Protein AF-A0A1J5J204-F1 (afdb_monomer)

Nearest PDB structures (foldseek):
  8fbn-assembly1_E  TM=6.812E-01  e=7.283E+00  synthetic construct

Sequence (124 aa):
MSAIAWKDEYNTGIKVIDEQHLRIVDYINELYNVRENGGNAKSVLKALIDYTLTHFTFEESLHERANYRDIEEHKRHHVVFINKIARFKDRFDQVEDVLLALLSCSNSGWLPTFNQNTWAMSAS

Solvent-accessible surface area (backbone atoms only — not comparable to full-atom values): 7175 Å² total; per-residue (Å²): 115,69,86,66,81,90,55,79,86,49,56,67,83,44,69,74,58,39,55,53,52,51,52,53,50,50,36,53,24,47,32,52,40,25,58,77,72,74,52,73,37,65,64,39,48,51,51,42,52,55,50,52,54,53,48,52,56,52,50,51,54,50,37,60,76,65,65,48,88,58,48,74,60,49,51,50,54,51,52,52,51,50,55,57,54,52,64,42,69,81,42,67,93,40,56,65,60,49,52,48,52,54,48,52,38,47,74,71,50,35,52,49,50,70,36,48,72,75,66,76,69,71,89,120

Radius of gyration: 14.87 Å; Cα contacts (8 Å, |Δi|>4): 74; chains: 1; bounding box: 37×23×46 Å

pLDDT: mean 75.61, std 15.44, range [31.2, 92.19]

Secondary structure (DSSP, 8-state):
--SS---GGG-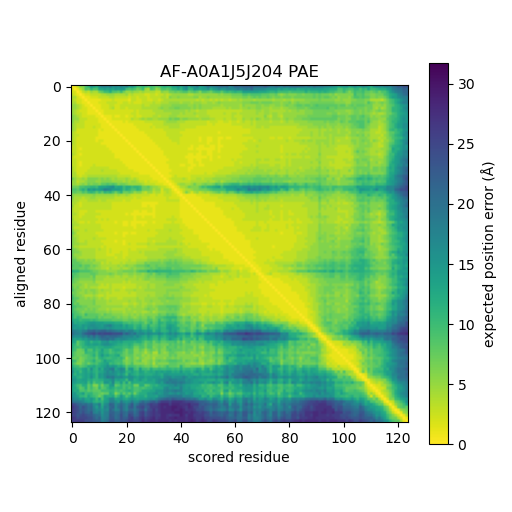-S-HHHHHHHHHHHHHHHHHHHHHHTT--HHHHHHHHHHHHHHHHHHHHHHHHHTT-TTHHHHHHHHHHHHHHHHHHHT-GGGHHHHHHHHHHHIIIIIHHHHHHTT------

Organism: NCBI:txid1817892

Structure (mmCIF, N/CA/C/O backbone):
data_AF-A0A1J5J204-F1
#
_entry.id   AF-A0A1J5J204-F1
#
loop_
_atom_site.group_PDB
_atom_site.id
_atom_site.type_symbol
_atom_site.label_atom_id
_atom_site.label_alt_id
_atom_site.label_comp_id
_atom_site.label_asym_id
_atom_site.label_entity_id
_atom_site.label_seq_id
_atom_site.pdbx_PDB_ins_code
_atom_site.Cartn_x
_atom_site.Cartn_y
_atom_site.Cartn_z
_atom_site.occupancy
_atom_site.B_iso_or_equiv
_atom_site.auth_seq_id
_atom_site.auth_comp_id
_atom_site.auth_asym_id
_atom_site.auth_atom_id
_atom_site.pdbx_PDB_model_num
ATOM 1 N N . MET A 1 1 ? -18.031 -2.888 4.300 1.00 55.69 1 MET A N 1
ATOM 2 C CA . MET A 1 1 ? -17.975 -2.080 3.058 1.00 55.69 1 MET A CA 1
ATOM 3 C C . MET A 1 1 ? -16.524 -2.009 2.595 1.00 55.69 1 MET A C 1
ATOM 5 O O . MET A 1 1 ? -15.637 -2.125 3.429 1.00 55.69 1 MET A O 1
ATOM 9 N N . SER A 1 2 ? -16.249 -1.862 1.300 1.00 69.19 2 SER A N 1
ATOM 10 C CA . SER A 1 2 ? -14.886 -1.602 0.812 1.00 69.19 2 SER A CA 1
ATOM 11 C C . SER A 1 2 ? -14.677 -0.097 0.681 1.00 69.19 2 SER A C 1
ATOM 13 O O . SER A 1 2 ? -15.473 0.565 0.016 1.00 69.19 2 SER A O 1
ATOM 15 N N . ALA A 1 3 ? -13.624 0.436 1.293 1.00 77.19 3 ALA A N 1
ATOM 16 C CA . ALA A 1 3 ? -13.246 1.834 1.109 1.00 77.19 3 ALA A CA 1
ATOM 17 C C . ALA A 1 3 ? -12.607 2.067 -0.268 1.00 77.19 3 ALA A C 1
ATOM 19 O O . ALA A 1 3 ? -12.758 3.136 -0.850 1.00 77.19 3 ALA A O 1
ATOM 20 N N . ILE A 1 4 ? -11.927 1.046 -0.797 1.00 82.25 4 ILE A N 1
ATOM 21 C CA . ILE A 1 4 ? -11.251 1.062 -2.091 1.00 82.25 4 ILE A CA 1
ATOM 22 C C . ILE A 1 4 ? -11.740 -0.133 -2.911 1.00 82.25 4 ILE A C 1
ATOM 24 O O . ILE A 1 4 ? -11.676 -1.275 -2.454 1.00 82.25 4 ILE A O 1
ATOM 28 N N . ALA A 1 5 ? -12.197 0.125 -4.135 1.00 84.75 5 ALA A N 1
ATOM 29 C CA . ALA A 1 5 ? -12.499 -0.908 -5.121 1.00 84.75 5 ALA A CA 1
ATOM 30 C C . ALA A 1 5 ? -11.358 -0.985 -6.143 1.00 84.75 5 ALA A C 1
ATOM 32 O O . ALA A 1 5 ? -10.983 0.041 -6.712 1.00 84.75 5 ALA A O 1
ATOM 33 N N . TRP A 1 6 ? -10.819 -2.186 -6.377 1.00 84.88 6 TRP A N 1
ATOM 34 C CA . TRP A 1 6 ? -9.837 -2.405 -7.440 1.00 84.88 6 TRP A CA 1
ATOM 35 C C . TRP A 1 6 ? -10.487 -2.195 -8.810 1.00 84.88 6 TRP A C 1
ATOM 37 O O . TRP A 1 6 ? -11.650 -2.545 -9.015 1.00 84.88 6 TRP A O 1
ATOM 47 N N . LYS A 1 7 ? -9.731 -1.631 -9.747 1.00 85.06 7 LYS A N 1
ATOM 48 C CA . LYS A 1 7 ? -10.158 -1.374 -11.121 1.00 85.06 7 LYS A CA 1
ATOM 49 C C . LYS A 1 7 ? -9.046 -1.782 -12.072 1.00 85.06 7 LYS A C 1
ATOM 51 O O . LYS A 1 7 ? -7.876 -1.680 -11.720 1.00 85.06 7 LYS A O 1
ATOM 56 N N . ASP A 1 8 ? -9.404 -2.147 -13.297 1.00 84.19 8 ASP A N 1
ATOM 57 C CA . ASP A 1 8 ? -8.430 -2.598 -14.298 1.00 84.19 8 ASP A CA 1
ATOM 58 C C . ASP A 1 8 ? -7.385 -1.528 -14.660 1.00 84.19 8 ASP A C 1
ATOM 60 O O . ASP A 1 8 ? -6.264 -1.861 -15.031 1.00 84.19 8 ASP A O 1
ATOM 64 N N . GLU A 1 9 ? -7.718 -0.243 -14.486 1.00 82.19 9 GLU A N 1
ATOM 65 C CA . GLU A 1 9 ? -6.798 0.896 -14.655 1.00 82.19 9 GLU A CA 1
ATOM 66 C C . GLU A 1 9 ? -5.621 0.891 -13.657 1.00 82.19 9 GLU A C 1
ATOM 68 O O . GLU A 1 9 ? -4.658 1.639 -13.824 1.00 82.19 9 GLU A O 1
ATOM 73 N N . TYR A 1 10 ? -5.699 0.052 -12.621 1.00 81.00 10 TYR A N 1
ATOM 74 C CA . TYR A 1 10 ? -4.652 -0.177 -11.630 1.00 81.00 10 TYR A CA 1
ATOM 75 C C . TYR A 1 10 ? -3.770 -1.379 -11.976 1.00 81.00 10 TYR A C 1
ATOM 77 O O . TYR A 1 10 ? -2.924 -1.733 -11.178 1.00 81.00 10 TYR A O 1
ATOM 85 N N . ASN A 1 11 ? -3.934 -2.053 -13.109 1.00 82.75 11 ASN A N 1
ATOM 86 C CA . ASN A 1 11 ? -3.018 -3.142 -13.442 1.00 82.75 11 ASN A CA 1
ATOM 87 C C . ASN A 1 11 ? -1.721 -2.571 -14.042 1.00 82.75 11 ASN A C 1
ATOM 89 O O . ASN A 1 11 ? -1.758 -1.817 -15.015 1.00 82.75 11 ASN A O 1
ATOM 93 N N . THR A 1 12 ? -0.571 -2.961 -13.492 1.00 78.94 12 THR A N 1
ATOM 94 C CA . THR A 1 12 ? 0.763 -2.700 -14.063 1.00 78.94 12 THR A CA 1
ATOM 95 C C . THR A 1 12 ? 1.035 -3.534 -15.315 1.00 78.94 12 THR A C 1
ATOM 97 O O . THR A 1 12 ? 1.942 -3.225 -16.084 1.00 78.94 12 THR A O 1
ATOM 100 N N . GLY A 1 13 ? 0.281 -4.624 -15.509 1.00 85.31 13 GLY A N 1
ATOM 101 C CA . GLY A 1 13 ? 0.556 -5.635 -16.530 1.00 85.31 13 GLY A CA 1
ATOM 102 C C . GLY A 1 13 ? 1.544 -6.709 -16.065 1.00 85.31 13 GLY A C 1
ATOM 103 O O . GLY A 1 13 ? 1.762 -7.692 -16.777 1.00 85.31 13 GLY A O 1
ATOM 104 N N . ILE A 1 14 ? 2.103 -6.577 -14.857 1.00 83.88 14 ILE A N 1
ATOM 105 C CA . ILE A 1 14 ? 2.911 -7.601 -14.202 1.00 83.88 14 ILE A CA 1
ATOM 106 C C . ILE A 1 14 ? 2.066 -8.277 -13.132 1.00 83.88 14 ILE A C 1
ATOM 108 O O . ILE A 1 14 ? 1.938 -7.795 -12.011 1.00 83.88 14 ILE A O 1
ATOM 112 N N . LYS A 1 15 ? 1.563 -9.469 -13.462 1.00 89.00 15 LYS A N 1
ATOM 113 C CA . LYS A 1 15 ? 0.643 -10.238 -12.612 1.00 89.00 15 LYS A CA 1
ATOM 114 C C . LYS A 1 15 ? 1.082 -10.346 -11.143 1.00 89.00 15 LYS A C 1
ATOM 116 O O . LYS A 1 15 ? 0.259 -10.174 -10.257 1.00 89.00 15 LYS A O 1
ATOM 121 N N . VAL A 1 16 ? 2.364 -10.612 -10.877 1.00 88.62 16 VAL A N 1
ATOM 122 C CA . VAL A 1 16 ? 2.864 -10.751 -9.494 1.00 88.62 16 VAL A CA 1
ATOM 123 C C . VAL A 1 16 ? 2.848 -9.429 -8.717 1.00 88.62 16 VAL A C 1
ATOM 125 O O . VAL A 1 16 ? 2.655 -9.443 -7.506 1.00 88.62 16 VAL A O 1
ATOM 128 N N . ILE A 1 17 ? 3.026 -8.295 -9.398 1.00 86.12 17 ILE A N 1
ATOM 129 C CA . ILE A 1 17 ? 2.943 -6.960 -8.795 1.00 86.12 17 ILE A CA 1
ATOM 130 C C . ILE A 1 17 ? 1.475 -6.608 -8.547 1.00 86.12 17 ILE A C 1
ATOM 132 O O . ILE A 1 17 ? 1.118 -6.233 -7.434 1.00 86.12 17 ILE A O 1
ATOM 136 N N . ASP A 1 18 ? 0.608 -6.858 -9.530 1.00 87.69 18 ASP A N 1
ATOM 137 C CA . ASP A 1 18 ? -0.835 -6.619 -9.415 1.00 87.69 18 ASP A CA 1
ATOM 138 C C . ASP A 1 18 ? -1.453 -7.423 -8.254 1.00 87.69 18 ASP A C 1
ATOM 140 O O . ASP A 1 18 ? -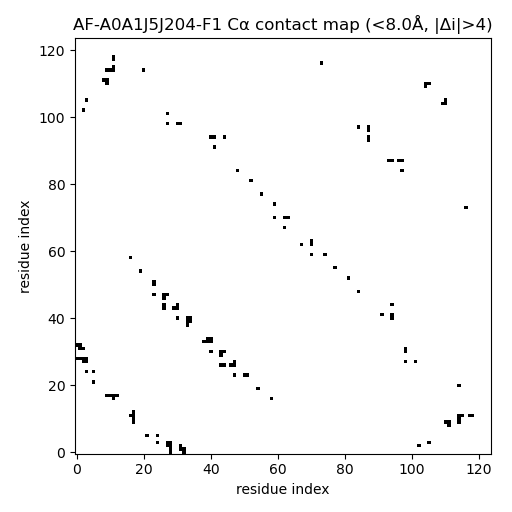2.231 -6.890 -7.463 1.00 87.69 18 ASP A O 1
ATOM 144 N N . GLU A 1 19 ? -1.053 -8.688 -8.082 1.00 91.44 19 GLU A N 1
ATOM 145 C CA . GLU A 1 19 ? -1.473 -9.534 -6.955 1.00 91.44 19 GLU A CA 1
ATOM 146 C C . GLU A 1 19 ? -1.010 -8.979 -5.595 1.00 91.44 19 GLU A C 1
ATOM 148 O O . GLU A 1 19 ? -1.770 -9.004 -4.621 1.00 91.44 19 GLU A O 1
ATOM 153 N N . GLN A 1 20 ? 0.213 -8.444 -5.512 1.00 90.19 20 GLN A N 1
ATOM 154 C CA . GLN A 1 20 ? 0.724 -7.817 -4.287 1.00 90.19 20 GLN A CA 1
ATOM 155 C C . GLN A 1 20 ? 0.003 -6.498 -3.979 1.00 90.19 20 GLN A C 1
ATOM 157 O O . GLN A 1 20 ? -0.359 -6.242 -2.829 1.00 90.19 20 GLN A O 1
ATOM 162 N N . HIS A 1 21 ? -0.274 -5.679 -4.991 1.00 89.00 21 HIS A N 1
ATOM 163 C CA . HIS A 1 21 ? -1.019 -4.433 -4.832 1.00 89.00 21 HIS A CA 1
ATOM 164 C C . HIS A 1 21 ? -2.467 -4.672 -4.400 1.00 89.00 21 HIS A C 1
ATOM 166 O O . HIS A 1 21 ? -2.956 -4.006 -3.484 1.00 89.00 21 HIS A O 1
ATOM 172 N N . LEU A 1 22 ? -3.139 -5.659 -4.995 1.00 90.19 22 LEU A N 1
ATOM 173 C CA . LEU A 1 22 ? -4.486 -6.051 -4.591 1.00 90.19 22 LEU A CA 1
ATOM 174 C C . LEU A 1 22 ? -4.506 -6.498 -3.127 1.00 90.19 22 LEU A C 1
ATOM 176 O O . LEU A 1 22 ? -5.382 -6.091 -2.365 1.00 90.19 22 LEU A O 1
ATOM 180 N N . ARG A 1 23 ? -3.479 -7.233 -2.686 1.00 92.19 23 ARG A N 1
ATOM 181 C CA . ARG A 1 23 ? -3.355 -7.633 -1.282 1.00 92.19 23 ARG A CA 1
ATOM 182 C C . ARG A 1 23 ? -3.164 -6.445 -0.330 1.00 92.19 23 ARG A C 1
ATOM 184 O O . ARG A 1 23 ? -3.682 -6.472 0.785 1.00 92.19 23 ARG A O 1
ATOM 191 N N . ILE A 1 24 ? -2.456 -5.396 -0.748 1.00 89.12 24 ILE A N 1
ATOM 192 C CA . ILE A 1 24 ? -2.338 -4.144 0.022 1.00 89.12 24 ILE A CA 1
ATOM 193 C C . ILE A 1 24 ? -3.699 -3.446 0.123 1.00 89.12 24 ILE A C 1
ATOM 195 O O . ILE A 1 24 ? -4.085 -3.011 1.210 1.00 89.12 24 ILE A O 1
ATOM 199 N N . VAL A 1 25 ? -4.459 -3.393 -0.974 1.00 88.62 25 VAL A N 1
ATOM 200 C CA . VAL A 1 25 ? -5.827 -2.850 -0.985 1.00 88.62 25 VAL A CA 1
ATOM 201 C C . VAL A 1 25 ? -6.756 -3.642 -0.062 1.00 88.62 25 VAL A C 1
ATOM 203 O O . VAL A 1 25 ? -7.525 -3.034 0.687 1.00 88.62 25 VAL A O 1
ATOM 206 N N . ASP A 1 26 ? -6.647 -4.970 -0.035 1.00 91.44 26 ASP A N 1
ATOM 207 C CA . ASP A 1 26 ? -7.408 -5.818 0.889 1.00 91.44 26 ASP A CA 1
ATOM 208 C C . ASP A 1 26 ? -7.124 -5.464 2.350 1.00 91.44 26 ASP A C 1
ATOM 210 O O . ASP A 1 26 ? -8.060 -5.298 3.131 1.00 91.44 26 ASP A O 1
ATOM 214 N N . TYR A 1 27 ? -5.854 -5.270 2.721 1.00 90.19 27 TYR A N 1
ATOM 215 C CA . TYR A 1 27 ? -5.494 -4.851 4.077 1.00 90.19 27 TYR A CA 1
ATOM 216 C C . TYR A 1 27 ? -6.028 -3.457 4.430 1.00 90.19 27 TYR A C 1
ATOM 218 O O . TYR A 1 27 ? -6.446 -3.233 5.567 1.00 90.19 27 TYR A O 1
ATOM 226 N N . ILE A 1 28 ? -6.053 -2.516 3.480 1.00 86.56 28 ILE A N 1
ATOM 227 C CA . ILE A 1 28 ? -6.646 -1.185 3.698 1.00 86.56 28 ILE A CA 1
ATOM 228 C C . ILE A 1 28 ? -8.160 -1.307 3.923 1.00 86.56 28 ILE A C 1
ATOM 230 O O . ILE A 1 28 ? -8.710 -0.685 4.834 1.00 86.56 28 ILE A O 1
ATOM 234 N N . ASN A 1 29 ? -8.835 -2.140 3.130 1.00 89.69 29 ASN A N 1
ATOM 235 C CA . ASN A 1 29 ? -10.260 -2.416 3.285 1.00 89.69 29 ASN A CA 1
ATOM 236 C C . ASN A 1 29 ? -10.569 -3.131 4.607 1.00 89.69 29 ASN A C 1
ATOM 238 O O . ASN A 1 29 ? -11.568 -2.823 5.259 1.00 89.69 29 ASN A O 1
ATOM 242 N N . GLU A 1 30 ? 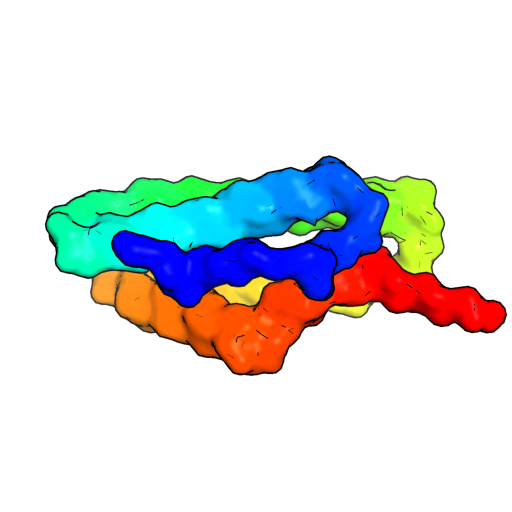-9.726 -4.069 5.031 1.00 90.56 30 GLU A N 1
ATOM 243 C CA . GLU A 1 30 ? -9.836 -4.727 6.332 1.00 90.56 30 GLU A CA 1
ATOM 244 C C . GLU A 1 30 ? -9.668 -3.709 7.465 1.00 90.56 30 GLU A C 1
ATOM 246 O O . GLU A 1 30 ? -10.503 -3.658 8.368 1.00 90.56 30 GLU A O 1
ATOM 251 N N . LEU A 1 31 ? -8.663 -2.831 7.377 1.00 87.00 31 LEU A N 1
ATOM 252 C CA . LEU A 1 31 ? -8.420 -1.782 8.367 1.00 87.00 31 LEU A CA 1
ATOM 253 C C . LEU A 1 31 ? -9.625 -0.839 8.491 1.00 87.00 31 LEU A C 1
ATOM 255 O O . LEU A 1 31 ? -10.046 -0.525 9.605 1.00 87.00 31 LEU A O 1
ATOM 259 N N . TYR A 1 32 ? -10.218 -0.450 7.359 1.00 86.50 32 TYR A N 1
ATOM 260 C CA . TYR A 1 32 ? -11.448 0.340 7.317 1.00 86.50 32 TYR A CA 1
ATOM 261 C C . TYR A 1 32 ? -12.614 -0.374 8.015 1.00 86.50 32 TYR A C 1
ATOM 263 O O . TYR A 1 32 ? -13.258 0.192 8.894 1.00 86.50 32 TYR A O 1
ATOM 271 N N . ASN A 1 33 ? -12.864 -1.643 7.683 1.00 88.56 33 ASN A N 1
ATOM 272 C CA . ASN A 1 33 ? -13.970 -2.402 8.273 1.00 88.56 33 ASN A CA 1
ATOM 273 C C . ASN A 1 33 ? -13.793 -2.638 9.774 1.00 88.56 33 ASN A C 1
ATOM 275 O O . ASN A 1 33 ? -14.760 -2.566 10.531 1.00 88.56 33 ASN A O 1
ATOM 279 N N . VAL A 1 34 ? -12.572 -2.933 10.213 1.00 87.81 34 VAL A N 1
ATOM 280 C CA . VAL A 1 34 ? -12.266 -3.153 11.627 1.00 87.81 34 VAL A CA 1
ATOM 281 C C . VAL A 1 34 ? -12.445 -1.862 12.431 1.00 87.81 34 VAL A C 1
ATOM 283 O O . VAL A 1 34 ? -12.922 -1.925 13.564 1.00 87.81 34 VAL A O 1
ATOM 286 N N . ARG A 1 35 ? -12.154 -0.698 11.834 1.00 81.25 35 ARG A N 1
ATOM 287 C CA . ARG A 1 35 ? -12.457 0.620 12.410 1.00 81.25 35 ARG A CA 1
ATOM 288 C C . ARG A 1 35 ? -13.964 0.858 12.543 1.00 81.25 35 ARG A C 1
ATOM 290 O O . ARG A 1 35 ? -14.407 1.201 13.633 1.00 81.25 35 ARG A O 1
ATOM 297 N N . GLU A 1 36 ? -14.750 0.622 11.490 1.00 82.44 36 GLU A N 1
ATOM 298 C CA . GLU A 1 36 ? -16.214 0.821 11.520 1.00 82.44 36 GLU A CA 1
ATOM 299 C C . GLU A 1 36 ? -16.926 -0.069 12.550 1.00 82.44 36 GLU A C 1
ATOM 301 O O . GLU A 1 36 ? -17.905 0.344 13.164 1.00 82.44 36 GLU A O 1
ATOM 306 N N . ASN A 1 37 ? -16.441 -1.300 12.740 1.00 85.44 37 ASN A N 1
ATOM 307 C CA . ASN A 1 37 ? -17.133 -2.320 13.534 1.00 85.44 37 ASN A CA 1
ATOM 308 C C . ASN A 1 37 ? -16.517 -2.556 14.927 1.00 85.44 37 ASN A C 1
ATOM 310 O O . ASN A 1 37 ? -16.939 -3.474 15.628 1.00 85.44 37 ASN A O 1
ATOM 314 N N . GLY A 1 38 ? -15.525 -1.756 15.340 1.00 75.62 38 GLY A N 1
ATOM 315 C CA . GLY A 1 38 ? -14.942 -1.818 16.687 1.00 75.62 38 GLY A CA 1
ATOM 316 C C . GLY A 1 38 ? -14.032 -3.024 16.963 1.00 75.62 38 GLY A C 1
ATOM 317 O O . GLY A 1 38 ? -14.053 -3.568 18.066 1.00 75.62 38 GLY A O 1
ATOM 318 N N . GLY A 1 39 ? -13.233 -3.462 15.985 1.00 78.44 39 GLY A N 1
ATOM 319 C CA . GLY A 1 39 ? -12.291 -4.580 16.138 1.00 78.44 39 GLY A CA 1
ATOM 320 C C . GLY A 1 39 ? -10.828 -4.167 16.382 1.00 78.44 39 GLY A C 1
ATOM 321 O O . GLY A 1 39 ? -10.498 -3.003 16.605 1.00 78.44 39 GLY A O 1
ATOM 322 N N . ASN A 1 40 ? -9.909 -5.139 16.316 1.00 81.38 40 ASN A N 1
ATOM 323 C CA . ASN A 1 40 ? -8.476 -4.913 16.537 1.00 81.38 40 ASN A CA 1
ATOM 324 C C . ASN A 1 40 ? -7.785 -4.283 15.312 1.00 81.38 40 ASN A C 1
ATOM 326 O O . ASN A 1 40 ? -7.095 -4.956 14.547 1.00 81.38 40 ASN A O 1
ATOM 330 N N . ALA A 1 41 ? -7.940 -2.972 15.129 1.00 83.94 41 ALA A N 1
ATOM 331 C CA . ALA A 1 41 ? -7.323 -2.259 14.006 1.00 83.94 41 ALA A CA 1
ATOM 332 C C . ALA A 1 41 ? -5.784 -2.285 14.056 1.00 83.94 41 ALA A C 1
ATOM 334 O O . ALA A 1 41 ? -5.112 -2.184 13.031 1.00 83.94 41 ALA A O 1
ATOM 335 N N . LYS A 1 42 ? -5.208 -2.479 15.248 1.00 82.12 42 LYS A N 1
ATOM 336 C CA . LYS A 1 42 ? -3.760 -2.505 15.463 1.00 82.12 42 LYS A CA 1
ATOM 337 C C . LYS A 1 42 ? -3.091 -3.706 14.797 1.00 82.12 42 LYS A C 1
ATOM 339 O O . LYS A 1 42 ? -2.023 -3.546 14.207 1.00 82.12 42 LYS A O 1
ATOM 344 N N . SER A 1 43 ? -3.688 -4.896 14.882 1.00 85.69 43 SER A N 1
ATOM 345 C CA . SER A 1 43 ? -3.128 -6.088 14.229 1.00 85.69 43 SER A CA 1
ATOM 346 C C . SER A 1 43 ? -3.160 -5.961 12.710 1.00 85.69 43 SER A C 1
ATOM 348 O O . SER A 1 43 ? -2.169 -6.283 12.058 1.00 85.69 43 SER A O 1
ATOM 350 N N . VAL A 1 44 ? -4.255 -5.427 12.164 1.00 88.81 44 VAL A N 1
ATOM 351 C CA . VAL A 1 44 ? -4.412 -5.210 10.720 1.00 88.81 44 VAL A CA 1
ATOM 352 C C . VAL A 1 44 ? -3.433 -4.153 10.220 1.00 88.81 44 VAL A C 1
ATOM 354 O O . VAL A 1 44 ? -2.738 -4.379 9.236 1.00 88.81 44 VAL A O 1
ATOM 357 N N . LEU A 1 45 ? -3.291 -3.037 10.943 1.00 84.81 45 LEU A N 1
ATOM 358 C CA . LEU A 1 45 ? -2.322 -1.998 10.602 1.00 84.81 45 LEU A CA 1
ATOM 359 C C . LEU A 1 45 ? -0.884 -2.533 10.613 1.00 84.81 45 LEU A C 1
ATOM 361 O O . LEU A 1 45 ? -0.107 -2.237 9.708 1.00 84.81 45 LEU A O 1
ATOM 365 N N . LYS A 1 46 ? -0.520 -3.346 11.612 1.00 86.06 46 LYS A N 1
ATOM 366 C CA . LYS A 1 46 ? 0.805 -3.974 11.648 1.00 86.06 46 LYS A CA 1
ATOM 367 C C . LYS A 1 46 ? 1.018 -4.889 10.437 1.00 86.06 46 LYS A C 1
ATOM 369 O O . LYS A 1 46 ? 2.069 -4.808 9.811 1.00 86.06 46 LYS A O 1
ATOM 374 N N . ALA A 1 47 ? 0.030 -5.718 10.100 1.00 89.38 47 ALA A N 1
ATOM 375 C CA . ALA A 1 47 ? 0.101 -6.607 8.942 1.00 89.38 47 ALA A CA 1
ATOM 376 C C . ALA A 1 47 ? 0.231 -5.828 7.622 1.00 89.38 47 ALA A C 1
ATOM 378 O O . ALA A 1 47 ? 1.061 -6.185 6.790 1.00 89.38 47 ALA A O 1
ATOM 379 N N . LEU A 1 48 ? -0.518 -4.732 7.466 1.00 87.56 48 LEU A N 1
ATOM 380 C CA . LEU A 1 48 ? -0.421 -3.830 6.319 1.00 87.56 48 LEU A CA 1
ATOM 381 C C . LEU A 1 48 ? 0.990 -3.241 6.176 1.00 87.56 48 LEU A C 1
ATOM 383 O O . LEU A 1 48 ? 1.554 -3.256 5.082 1.00 87.56 48 LEU A O 1
ATOM 387 N 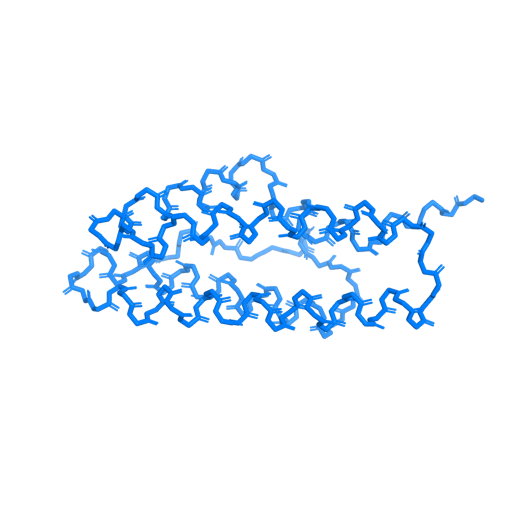N . ILE A 1 49 ? 1.570 -2.742 7.274 1.00 84.62 49 ILE A N 1
ATOM 388 C CA . ILE A 1 49 ? 2.928 -2.173 7.288 1.00 84.62 49 ILE A CA 1
ATOM 389 C C . ILE A 1 49 ? 3.955 -3.225 6.883 1.00 84.62 49 ILE A C 1
ATOM 391 O O . ILE A 1 49 ? 4.741 -2.991 5.966 1.00 84.62 49 ILE A O 1
ATOM 395 N N . ASP A 1 50 ? 3.940 -4.375 7.558 1.00 88.88 50 ASP A N 1
ATOM 396 C CA . ASP A 1 50 ? 4.908 -5.443 7.317 1.00 88.88 50 ASP A CA 1
ATOM 397 C C . ASP A 1 50 ? 4.816 -5.927 5.862 1.00 88.88 50 ASP A C 1
ATOM 399 O O . ASP A 1 50 ? 5.835 -6.059 5.186 1.00 88.88 50 ASP A O 1
ATOM 403 N N . TYR A 1 51 ? 3.596 -6.116 5.347 1.00 91.19 51 TYR A N 1
ATOM 404 C CA . TYR A 1 51 ? 3.385 -6.556 3.972 1.00 91.19 51 TYR A CA 1
ATOM 405 C C . TYR A 1 51 ? 3.863 -5.517 2.951 1.00 91.19 51 TYR A C 1
ATOM 407 O O . TYR A 1 51 ? 4.565 -5.867 2.002 1.00 91.19 51 TYR A O 1
ATOM 415 N N . THR A 1 52 ? 3.570 -4.232 3.171 1.00 86.94 52 THR A N 1
ATOM 416 C CA . THR A 1 52 ? 4.000 -3.170 2.246 1.00 86.94 52 THR A CA 1
ATOM 417 C C . THR A 1 52 ? 5.528 -3.058 2.181 1.00 86.94 52 THR A C 1
ATOM 419 O O . THR A 1 52 ? 6.086 -2.901 1.099 1.00 86.94 52 THR A O 1
ATOM 422 N N . LEU A 1 53 ? 6.228 -3.229 3.309 1.00 87.25 53 LEU A N 1
ATOM 423 C CA . LEU A 1 53 ? 7.697 -3.269 3.337 1.00 87.25 53 LEU A CA 1
ATOM 424 C C . LEU A 1 53 ? 8.264 -4.441 2.523 1.00 87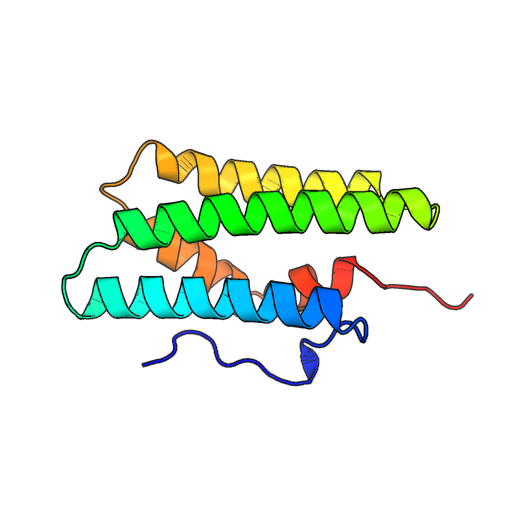.25 53 LEU A C 1
ATOM 426 O O . LEU A 1 53 ? 9.234 -4.275 1.778 1.00 87.25 53 LEU A O 1
ATOM 430 N N . THR A 1 54 ? 7.660 -5.627 2.650 1.00 90.44 54 THR A N 1
ATOM 431 C CA . THR A 1 54 ? 8.088 -6.797 1.868 1.00 90.44 54 THR A CA 1
ATOM 432 C C . THR A 1 54 ? 7.839 -6.617 0.373 1.00 90.44 54 THR A C 1
ATOM 434 O O . THR A 1 54 ? 8.691 -6.996 -0.429 1.00 90.44 54 THR A O 1
ATOM 437 N N . HIS A 1 55 ? 6.722 -5.989 0.002 1.00 89.88 55 HIS A N 1
ATOM 438 C CA . HIS A 1 55 ? 6.391 -5.669 -1.383 1.00 89.88 55 HIS A CA 1
ATOM 439 C C . HIS A 1 55 ? 7.409 -4.693 -2.000 1.00 89.88 55 HIS A C 1
ATOM 441 O O . HIS A 1 55 ? 7.982 -5.002 -3.041 1.00 89.88 55 HIS A O 1
ATOM 447 N N . PHE A 1 56 ? 7.745 -3.595 -1.315 1.00 88.31 56 PHE A N 1
ATOM 448 C CA . PHE A 1 56 ? 8.763 -2.649 -1.793 1.00 88.31 56 PHE A CA 1
ATOM 449 C C . PHE A 1 56 ? 10.133 -3.291 -1.986 1.00 88.31 56 PHE A C 1
ATOM 451 O O . PHE A 1 56 ? 10.788 -3.065 -2.998 1.00 88.31 56 PHE A O 1
ATOM 458 N N . THR A 1 57 ? 10.543 -4.156 -1.058 1.00 90.12 57 THR A N 1
ATOM 459 C CA . THR A 1 57 ? 11.810 -4.892 -1.183 1.00 90.12 57 THR A CA 1
ATOM 460 C C . THR A 1 57 ? 11.797 -5.815 -2.409 1.00 90.12 57 THR A C 1
ATOM 462 O O . THR A 1 57 ? 12.787 -5.919 -3.136 1.00 90.12 57 THR A O 1
ATOM 465 N N . PHE A 1 58 ? 10.673 -6.496 -2.654 1.00 90.00 58 PHE A N 1
ATOM 466 C CA . PHE A 1 58 ? 10.503 -7.361 -3.819 1.00 90.00 58 PHE A CA 1
ATOM 467 C C . PHE A 1 58 ? 10.586 -6.566 -5.124 1.00 90.00 58 PHE A C 1
ATOM 469 O O . PHE A 1 58 ? 11.333 -6.950 -6.029 1.00 90.00 58 PHE A O 1
ATOM 476 N N . GLU A 1 59 ? 9.859 -5.459 -5.201 1.00 87.25 59 GLU A N 1
ATOM 477 C CA . GLU A 1 59 ? 9.804 -4.591 -6.367 1.00 87.25 59 GLU A CA 1
ATOM 478 C C . GLU A 1 59 ? 11.160 -3.944 -6.661 1.00 87.25 59 GLU A C 1
ATOM 480 O O . GLU A 1 59 ? 11.659 -4.052 -7.778 1.00 87.25 59 GLU A O 1
ATOM 485 N N . GLU A 1 60 ? 11.838 -3.387 -5.658 1.00 88.19 60 GLU A N 1
ATOM 486 C CA . GLU A 1 60 ? 13.193 -2.852 -5.822 1.00 88.19 60 GLU A CA 1
ATOM 487 C C . GLU A 1 60 ? 14.157 -3.917 -6.359 1.00 88.19 60 GLU A C 1
ATOM 489 O O . GLU A 1 60 ? 14.910 -3.644 -7.292 1.00 88.19 60 GLU A O 1
ATOM 494 N N . SER A 1 61 ? 14.069 -5.164 -5.875 1.00 90.00 61 SER A N 1
ATOM 495 C CA . SER A 1 61 ? 14.879 -6.269 -6.409 1.00 90.00 61 SER A CA 1
ATOM 496 C C . SER A 1 61 ? 14.575 -6.583 -7.880 1.00 90.00 61 SER A C 1
ATOM 498 O O . SER A 1 61 ? 15.455 -7.027 -8.620 1.00 90.00 61 SER A O 1
ATOM 500 N N . LEU A 1 62 ? 13.326 -6.386 -8.318 1.00 87.56 62 LEU A N 1
ATOM 501 C CA . LEU A 1 62 ? 12.921 -6.539 -9.713 1.00 87.56 62 LEU A CA 1
ATOM 502 C C . LEU A 1 62 ? 13.541 -5.424 -10.564 1.00 87.56 62 LEU A C 1
ATOM 504 O O . LEU A 1 62 ? 14.140 -5.721 -11.598 1.00 87.56 62 LEU A O 1
ATOM 508 N N . HIS A 1 63 ? 13.456 -4.175 -10.098 1.00 85.19 63 HIS A N 1
ATOM 509 C CA . HIS A 1 63 ? 14.046 -3.010 -10.759 1.00 85.19 63 HIS A CA 1
ATOM 510 C C . HIS A 1 63 ? 15.575 -3.116 -10.870 1.00 85.19 63 HIS A C 1
ATOM 512 O O . HIS A 1 63 ? 16.124 -2.823 -11.933 1.00 85.19 63 HIS A O 1
ATOM 518 N N . GLU A 1 64 ? 16.263 -3.590 -9.826 1.00 87.44 64 GLU A N 1
ATOM 519 C CA . GLU A 1 64 ? 17.717 -3.820 -9.845 1.00 87.44 64 GLU A CA 1
ATOM 520 C C . GLU A 1 64 ? 18.100 -4.869 -10.888 1.00 87.44 64 GLU A C 1
ATOM 522 O O . GLU A 1 64 ? 18.980 -4.633 -11.715 1.00 87.44 64 GLU A O 1
ATOM 527 N N . ARG A 1 65 ? 17.398 -6.011 -10.913 1.00 87.44 65 ARG A N 1
ATOM 528 C CA . ARG A 1 65 ? 17.635 -7.063 -11.917 1.00 87.44 65 ARG A CA 1
ATOM 529 C C . ARG A 1 65 ? 17.346 -6.591 -13.343 1.00 87.44 65 ARG A C 1
ATOM 531 O O . ARG A 1 65 ? 17.970 -7.086 -14.278 1.00 87.44 65 ARG A O 1
ATOM 538 N N . ALA A 1 66 ? 16.412 -5.659 -13.509 1.00 85.38 66 ALA A N 1
ATOM 539 C CA . ALA A 1 66 ? 16.042 -5.085 -14.797 1.00 85.38 66 ALA A CA 1
ATOM 540 C C . ALA A 1 66 ? 16.923 -3.894 -15.226 1.00 85.38 66 ALA A C 1
ATOM 542 O O . ALA A 1 66 ? 16.725 -3.381 -16.325 1.00 85.38 66 ALA A O 1
ATOM 543 N N . ASN A 1 67 ? 17.887 -3.454 -14.402 1.00 86.62 67 ASN A N 1
ATOM 544 C CA . ASN A 1 67 ? 18.661 -2.220 -14.608 1.00 86.62 67 ASN A CA 1
ATOM 545 C C . ASN A 1 67 ? 17.768 -0.994 -14.873 1.00 86.62 67 ASN A C 1
ATOM 547 O O . ASN A 1 67 ? 18.028 -0.197 -15.778 1.00 86.62 67 ASN A O 1
ATOM 551 N N . TYR A 1 68 ? 16.693 -0.849 -14.097 1.00 81.50 68 TYR A N 1
ATOM 552 C CA . TYR A 1 68 ? 15.784 0.281 -14.239 1.00 81.50 68 TYR A CA 1
ATOM 553 C C . TYR A 1 68 ? 16.493 1.606 -13.934 1.00 81.50 68 TYR A C 1
ATOM 555 O O . TYR A 1 68 ? 17.078 1.784 -12.865 1.00 81.50 68 TYR A O 1
ATOM 563 N N . ARG A 1 69 ? 16.416 2.545 -14.882 1.00 83.62 69 ARG A N 1
ATOM 564 C CA . ARG A 1 69 ? 17.169 3.805 -14.857 1.00 83.62 69 ARG A CA 1
ATOM 565 C C . ARG A 1 69 ? 16.820 4.696 -13.664 1.00 83.62 69 ARG A C 1
ATOM 567 O O . ARG A 1 69 ? 17.713 5.327 -13.106 1.00 83.62 69 ARG A O 1
ATOM 574 N N . ASP A 1 70 ? 15.554 4.695 -13.254 1.00 82.81 70 ASP A N 1
ATOM 575 C CA . ASP A 1 70 ? 15.023 5.634 -12.261 1.00 82.81 70 ASP A CA 1
ATOM 576 C C . ASP A 1 70 ? 14.766 4.970 -10.897 1.00 82.81 70 ASP A C 1
ATOM 578 O O . ASP A 1 70 ? 13.964 5.436 -10.087 1.00 82.81 70 ASP A O 1
ATOM 582 N N . ILE A 1 71 ? 15.482 3.877 -10.603 1.00 83.56 71 ILE A N 1
ATOM 583 C CA . ILE A 1 71 ? 15.335 3.130 -9.345 1.00 83.56 71 ILE A CA 1
ATOM 584 C C . ILE A 1 71 ? 15.565 3.999 -8.100 1.00 83.56 71 ILE A C 1
ATOM 586 O O . ILE A 1 71 ? 14.871 3.845 -7.099 1.00 83.56 71 ILE A O 1
ATOM 590 N N . GLU A 1 72 ? 16.495 4.951 -8.158 1.00 85.38 72 GLU A N 1
ATOM 591 C CA . GLU A 1 72 ? 16.796 5.843 -7.032 1.00 85.38 72 GLU A CA 1
ATOM 592 C C . GLU A 1 72 ? 15.670 6.846 -6.749 1.00 85.38 72 GLU A C 1
ATOM 594 O O . GLU A 1 72 ? 15.519 7.325 -5.623 1.00 85.38 72 GLU A O 1
ATOM 599 N N . GLU A 1 73 ? 14.880 7.208 -7.761 1.00 83.06 73 GLU A N 1
ATOM 600 C CA . GLU A 1 73 ? 13.667 8.004 -7.568 1.00 83.06 73 GLU A CA 1
ATOM 601 C C . GLU A 1 73 ? 12.541 7.143 -6.989 1.00 83.06 73 GLU A C 1
ATOM 603 O O . GLU A 1 73 ? 11.894 7.545 -6.019 1.00 83.06 73 GLU A O 1
ATOM 608 N N . HIS A 1 74 ? 12.390 5.914 -7.487 1.00 79.50 74 HIS A N 1
ATOM 609 C CA . HIS A 1 74 ? 11.419 4.947 -6.971 1.00 79.50 74 HIS A CA 1
ATOM 610 C C . HIS A 1 74 ? 11.641 4.631 -5.484 1.00 79.50 74 HIS A C 1
ATOM 612 O O . HIS A 1 74 ? 10.738 4.789 -4.659 1.00 79.50 74 HIS A O 1
ATOM 618 N N . LYS A 1 75 ? 12.887 4.323 -5.102 1.00 83.62 75 LYS A N 1
ATOM 619 C CA . LYS A 1 75 ? 13.303 4.109 -3.705 1.00 83.62 75 LYS A CA 1
ATOM 620 C C . LYS A 1 75 ? 12.996 5.318 -2.819 1.00 83.62 75 LYS A C 1
ATOM 622 O O . LYS A 1 75 ? 12.570 5.163 -1.674 1.00 83.62 75 LYS A O 1
ATOM 627 N N . ARG A 1 76 ? 13.154 6.545 -3.332 1.00 83.44 76 ARG A N 1
ATOM 628 C CA . ARG A 1 76 ? 12.785 7.764 -2.589 1.00 83.44 76 ARG A CA 1
ATOM 629 C C . ARG A 1 76 ? 11.284 7.830 -2.314 1.00 83.44 76 ARG A C 1
ATOM 631 O O . ARG A 1 76 ? 10.903 8.184 -1.197 1.00 83.44 76 ARG A O 1
ATOM 638 N N . HIS A 1 77 ? 10.439 7.448 -3.270 1.00 79.06 77 HIS A N 1
ATOM 639 C CA . HIS A 1 77 ? 8.993 7.359 -3.046 1.00 79.06 77 HIS A CA 1
ATOM 640 C C . HIS A 1 77 ? 8.639 6.311 -1.982 1.00 79.06 77 HIS A C 1
ATOM 642 O O . HIS A 1 77 ? 7.847 6.610 -1.081 1.00 79.06 77 HIS A O 1
ATOM 648 N N . HIS A 1 78 ? 9.286 5.141 -2.000 1.00 82.62 78 HIS A N 1
ATOM 649 C CA . HIS A 1 78 ? 9.122 4.126 -0.954 1.00 82.62 78 HIS A CA 1
ATOM 650 C C . HIS A 1 78 ? 9.522 4.647 0.424 1.00 82.62 78 HIS A C 1
ATOM 652 O O . HIS A 1 78 ? 8.752 4.526 1.375 1.00 82.62 78 HIS A O 1
ATOM 658 N N . VAL A 1 79 ? 10.676 5.305 0.543 1.00 81.62 79 VAL A N 1
ATOM 659 C CA . VAL A 1 79 ? 11.141 5.885 1.812 1.00 81.62 79 VAL A CA 1
ATOM 660 C C . VAL A 1 79 ? 10.160 6.929 2.348 1.00 81.62 79 VAL A C 1
ATOM 662 O O . VAL A 1 79 ? 9.859 6.932 3.543 1.00 81.62 79 VAL A O 1
ATOM 665 N N . VAL A 1 80 ? 9.619 7.804 1.493 1.00 79.69 80 VAL A N 1
ATOM 666 C CA . VAL A 1 80 ? 8.599 8.787 1.903 1.00 79.69 80 VAL A CA 1
ATOM 667 C C . VAL A 1 80 ? 7.349 8.084 2.431 1.00 79.69 80 VAL A C 1
ATOM 669 O O . VAL A 1 80 ? 6.827 8.469 3.480 1.00 79.69 80 VAL A O 1
ATOM 672 N N . PHE A 1 81 ? 6.893 7.034 1.747 1.00 76.62 81 PHE A N 1
ATOM 673 C CA . PHE A 1 81 ? 5.727 6.262 2.161 1.00 76.62 81 PHE A CA 1
ATOM 674 C C . PHE A 1 81 ? 5.961 5.528 3.487 1.00 76.62 81 PHE A C 1
ATOM 676 O O . PHE A 1 81 ? 5.163 5.666 4.415 1.00 76.62 81 PHE A O 1
ATOM 683 N N . ILE A 1 82 ? 7.091 4.831 3.624 1.00 77.19 82 ILE A N 1
ATOM 684 C CA . ILE A 1 82 ? 7.491 4.145 4.858 1.00 77.19 82 ILE A CA 1
ATOM 685 C C . ILE A 1 82 ? 7.566 5.138 6.011 1.00 77.19 82 ILE A C 1
ATOM 687 O O . ILE A 1 82 ? 6.993 4.881 7.061 1.00 77.19 82 ILE A O 1
ATOM 691 N N . ASN A 1 83 ? 8.212 6.291 5.825 1.00 77.06 83 ASN A N 1
ATOM 692 C CA . ASN A 1 83 ? 8.302 7.319 6.862 1.00 77.06 83 ASN A CA 1
ATOM 693 C C . ASN A 1 83 ? 6.924 7.852 7.258 1.00 77.06 83 ASN A C 1
ATOM 695 O O . ASN A 1 83 ? 6.678 8.105 8.439 1.00 77.06 83 ASN A O 1
ATOM 699 N N . LYS A 1 84 ? 6.014 8.005 6.287 1.00 73.88 84 LYS A N 1
ATOM 700 C CA . LYS A 1 84 ? 4.633 8.410 6.551 1.00 73.88 84 LYS A CA 1
ATOM 701 C C . LYS A 1 84 ? 3.939 7.371 7.426 1.00 73.88 84 LYS A C 1
ATOM 703 O O . LYS A 1 84 ? 3.378 7.756 8.443 1.00 73.88 84 LYS A O 1
ATOM 708 N N . ILE A 1 85 ? 4.037 6.078 7.104 1.00 69.94 85 ILE A N 1
ATOM 709 C CA . ILE A 1 85 ? 3.360 5.041 7.895 1.00 69.94 85 ILE A CA 1
ATOM 710 C C . ILE A 1 85 ? 4.058 4.760 9.236 1.00 69.94 85 ILE A C 1
ATOM 712 O O . ILE A 1 85 ? 3.398 4.568 10.255 1.00 69.94 85 ILE A O 1
ATOM 716 N N . ALA A 1 86 ? 5.389 4.797 9.279 1.00 70.69 86 ALA A N 1
ATOM 717 C CA . ALA A 1 86 ? 6.183 4.577 10.486 1.00 70.69 86 ALA A CA 1
ATOM 718 C C . ALA A 1 86 ? 5.892 5.626 11.565 1.00 70.69 86 ALA A C 1
ATOM 720 O O . ALA A 1 86 ? 5.783 5.274 12.736 1.00 70.69 86 ALA A O 1
ATOM 721 N N . ARG A 1 87 ? 5.652 6.889 11.182 1.00 69.38 87 ARG A N 1
ATOM 722 C CA . ARG A 1 87 ? 5.201 7.943 12.112 1.00 69.38 87 ARG A CA 1
ATOM 723 C C . ARG A 1 87 ? 3.897 7.603 12.832 1.00 69.38 87 ARG A C 1
ATOM 725 O O . ARG A 1 87 ? 3.636 8.142 13.904 1.00 69.38 87 ARG A O 1
ATOM 732 N N . PHE A 1 88 ? 3.093 6.711 12.267 1.00 65.88 88 PHE A N 1
ATOM 733 C CA . PHE A 1 88 ? 1.851 6.266 12.878 1.00 65.88 88 PHE A CA 1
ATOM 734 C C . PHE A 1 88 ? 1.991 4.986 13.702 1.00 65.88 88 PHE A C 1
ATOM 736 O O . PHE A 1 88 ? 1.162 4.728 14.572 1.00 65.88 88 PHE A O 1
ATOM 743 N N . LYS A 1 89 ? 3.070 4.222 13.496 1.00 62.12 89 LYS A N 1
ATOM 744 C CA . LYS A 1 89 ? 3.430 3.090 14.356 1.00 62.12 89 LYS A CA 1
ATOM 745 C C . LYS A 1 89 ? 3.709 3.547 15.793 1.00 62.12 89 LYS A C 1
ATOM 747 O O . LYS A 1 89 ? 3.438 2.800 16.718 1.00 62.12 89 LYS A O 1
ATOM 752 N N . ASP A 1 90 ? 4.182 4.772 16.004 1.00 59.31 90 ASP A N 1
ATOM 753 C CA . ASP A 1 90 ? 4.455 5.283 17.357 1.00 59.31 90 ASP A CA 1
ATOM 754 C C . ASP A 1 90 ? 3.233 5.960 18.010 1.00 59.31 90 ASP A C 1
ATOM 756 O O . ASP A 1 90 ? 3.225 6.204 19.215 1.00 59.31 90 ASP A O 1
ATOM 760 N N . ARG A 1 91 ? 2.166 6.229 17.241 1.00 59.44 91 ARG A N 1
ATOM 761 C CA . ARG A 1 91 ? 0.934 6.908 17.690 1.00 59.44 91 ARG A CA 1
ATOM 762 C C . ARG A 1 91 ? -0.307 6.068 17.377 1.00 59.44 91 ARG A C 1
ATOM 764 O O . ARG A 1 91 ? -1.242 6.539 16.737 1.00 59.44 91 ARG A O 1
ATOM 771 N N . PHE A 1 92 ? -0.306 4.819 17.847 1.00 54.22 92 PHE A N 1
ATOM 772 C CA . PHE A 1 92 ? -1.371 3.828 17.614 1.00 54.22 92 PHE A CA 1
ATOM 773 C C . PHE A 1 92 ? -2.788 4.285 18.006 1.00 54.22 92 PHE A C 1
ATOM 775 O O . PHE A 1 92 ? -3.750 3.716 17.500 1.00 54.22 92 PHE A O 1
ATOM 782 N N . ASP A 1 93 ? -2.933 5.315 18.840 1.00 57.34 93 ASP A N 1
ATOM 783 C CA . ASP A 1 93 ? -4.235 5.903 19.191 1.00 57.34 93 ASP A CA 1
ATOM 784 C C . ASP A 1 93 ? -4.866 6.700 18.032 1.00 57.34 93 ASP A C 1
ATOM 786 O O . ASP A 1 93 ? -6.015 7.123 18.114 1.00 57.34 93 ASP A O 1
ATOM 790 N N . GLN A 1 94 ? -4.131 6.896 16.933 1.00 64.00 94 GLN A N 1
ATOM 791 C CA . GLN A 1 94 ? -4.558 7.656 15.760 1.00 64.00 94 GLN A CA 1
ATOM 792 C C . GLN A 1 94 ? -4.693 6.790 14.501 1.00 64.00 94 GLN A C 1
ATOM 794 O O . GLN A 1 94 ? -4.374 7.243 13.405 1.00 64.00 94 GLN A O 1
ATOM 799 N N . VAL A 1 95 ? -5.184 5.548 14.623 1.00 66.50 95 VAL A N 1
ATOM 800 C CA . VAL A 1 95 ? -5.565 4.707 13.459 1.00 66.50 95 VAL A CA 1
ATOM 801 C C . VAL A 1 95 ? -6.398 5.496 12.439 1.00 66.50 95 VAL A C 1
ATOM 803 O O . VAL A 1 95 ? -6.229 5.313 11.236 1.00 66.50 95 VAL A O 1
ATOM 806 N N . GLU A 1 96 ? -7.238 6.410 12.926 1.00 67.25 96 GLU A N 1
ATOM 807 C CA . GLU A 1 96 ? -7.998 7.380 12.139 1.00 67.25 96 GLU A CA 1
ATOM 808 C C . GLU A 1 96 ? -7.109 8.178 11.168 1.00 67.25 96 GLU A C 1
ATOM 810 O O . GLU A 1 96 ? -7.367 8.192 9.969 1.00 67.25 96 GLU A O 1
ATOM 815 N N . ASP A 1 97 ? -6.013 8.765 11.653 1.00 66.50 97 ASP A N 1
ATOM 816 C CA . ASP A 1 97 ? -5.093 9.576 10.850 1.00 66.50 97 ASP A CA 1
ATOM 817 C C . ASP A 1 97 ? -4.343 8.722 9.821 1.00 66.50 97 ASP A C 1
ATOM 819 O O . ASP A 1 97 ? -4.043 9.193 8.725 1.00 66.50 97 ASP A O 1
ATOM 823 N N . VAL A 1 98 ? -4.078 7.448 10.138 1.00 68.00 98 VAL A N 1
ATOM 824 C CA . VAL A 1 98 ? -3.452 6.495 9.206 1.00 68.00 98 VAL A CA 1
ATOM 825 C C . VAL A 1 98 ? -4.391 6.149 8.076 1.00 68.00 98 VAL A C 1
ATOM 827 O O . VAL A 1 98 ? -4.018 6.218 6.909 1.00 68.00 98 VAL A O 1
ATOM 830 N N . LEU A 1 99 ? -5.614 5.772 8.431 1.00 69.56 99 LEU A N 1
ATOM 831 C CA . LEU A 1 99 ? -6.635 5.400 7.476 1.00 69.56 99 LEU A CA 1
ATOM 832 C C . LEU A 1 99 ? -6.978 6.605 6.598 1.00 69.56 99 LEU A C 1
ATOM 834 O O . LEU A 1 99 ? -6.995 6.473 5.382 1.00 69.56 99 LEU A O 1
ATOM 838 N N . LEU A 1 100 ? -7.123 7.798 7.179 1.00 67.56 100 LEU A N 1
ATOM 839 C CA . LEU A 1 100 ? -7.304 9.043 6.433 1.00 67.56 100 LEU A CA 1
ATOM 840 C C . LEU A 1 100 ? -6.100 9.370 5.552 1.00 67.56 100 LEU A C 1
ATOM 842 O O . LEU A 1 100 ? -6.294 9.788 4.418 1.00 67.56 100 LEU A O 1
ATOM 846 N N . ALA A 1 101 ? -4.865 9.157 6.007 1.00 65.88 101 ALA A N 1
ATOM 847 C CA . ALA A 1 101 ? -3.675 9.372 5.188 1.00 65.88 101 ALA A CA 1
ATOM 848 C C . ALA A 1 101 ? -3.585 8.389 4.011 1.00 65.88 101 ALA A C 1
ATOM 850 O O . ALA A 1 101 ? -3.205 8.805 2.917 1.00 65.88 101 ALA A O 1
ATOM 851 N N . LEU A 1 102 ? -3.930 7.115 4.223 1.00 67.31 102 LEU A N 1
ATOM 852 C CA . LEU A 1 102 ? -3.961 6.073 3.191 1.00 67.31 102 LEU A CA 1
ATOM 853 C C . LEU A 1 102 ? -5.096 6.322 2.189 1.00 67.31 102 LEU A C 1
ATOM 855 O O . LEU A 1 102 ? -4.876 6.269 0.980 1.00 67.31 102 LEU A O 1
ATOM 859 N N . LEU A 1 103 ? -6.286 6.677 2.679 1.00 66.00 103 LEU A N 1
ATOM 860 C CA . LEU A 1 103 ? -7.450 6.989 1.851 1.00 66.00 103 LEU A CA 1
ATOM 861 C C . LEU A 1 103 ? -7.279 8.315 1.100 1.00 66.00 103 LEU A C 1
ATOM 863 O O . LEU A 1 103 ? -7.584 8.393 -0.088 1.00 66.00 103 LEU A O 1
ATOM 867 N N . SER A 1 104 ? -6.733 9.347 1.746 1.00 58.62 104 SER A N 1
ATOM 868 C CA . SER A 1 104 ? -6.402 10.627 1.110 1.00 58.62 104 SER A CA 1
ATOM 869 C C . SER A 1 104 ? -5.361 10.446 0.012 1.00 58.62 104 SER A C 1
ATOM 871 O O . SER A 1 104 ? -5.533 11.033 -1.052 1.00 58.62 104 SER A O 1
ATOM 873 N N . CYS A 1 105 ? -4.346 9.599 0.225 1.00 54.16 105 CYS A N 1
ATOM 874 C CA . CYS A 1 105 ? -3.451 9.190 -0.852 1.00 54.16 105 CYS A CA 1
ATOM 875 C C . CYS A 1 105 ? -4.252 8.516 -1.980 1.00 54.16 105 CYS A C 1
ATOM 877 O O . CYS A 1 105 ? -4.169 8.9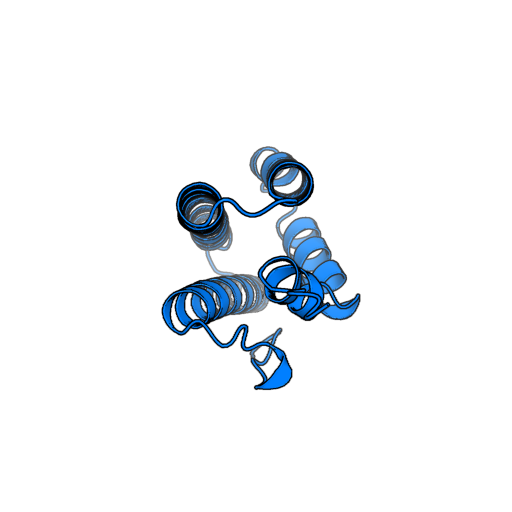48 -3.127 1.00 54.16 105 CYS A O 1
ATOM 879 N N . SER A 1 106 ? -5.079 7.505 -1.684 1.00 54.09 106 SER A N 1
ATOM 880 C CA . SER A 1 106 ? -5.837 6.786 -2.724 1.00 54.09 106 SER A CA 1
ATOM 881 C C . SER A 1 106 ? -6.740 7.702 -3.572 1.00 54.09 106 SER A C 1
ATOM 883 O O . SER A 1 106 ? -6.756 7.572 -4.795 1.00 54.09 106 SER A O 1
ATOM 885 N N . ASN A 1 107 ? -7.389 8.697 -2.954 1.00 48.53 107 ASN A N 1
ATOM 886 C CA . ASN A 1 107 ? -8.270 9.662 -3.621 1.00 48.53 107 ASN A CA 1
ATOM 887 C C . ASN A 1 107 ? -7.519 10.767 -4.381 1.00 48.53 107 ASN A C 1
ATOM 889 O O . ASN A 1 107 ? -8.105 11.399 -5.257 1.00 48.53 107 ASN A O 1
ATOM 893 N N . SER A 1 108 ? -6.236 11.004 -4.086 1.00 50.44 108 SER A N 1
ATOM 894 C CA . SER A 1 108 ? -5.400 11.958 -4.828 1.00 50.44 108 SER A CA 1
ATOM 895 C C . SER A 1 108 ? -4.709 11.336 -6.049 1.00 50.44 108 SER A C 1
ATOM 897 O O . SER A 1 108 ? -3.783 11.935 -6.588 1.00 50.44 108 SER A O 1
ATOM 899 N N . GLY A 1 109 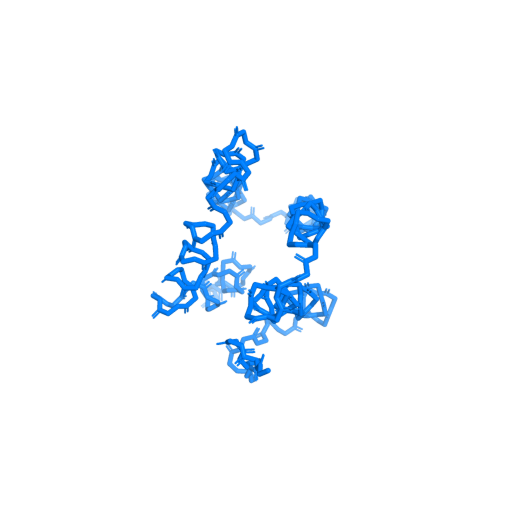? -5.106 10.127 -6.465 1.00 54.00 109 GLY A N 1
ATOM 900 C CA . GLY A 1 109 ? -4.489 9.418 -7.590 1.00 54.00 109 GLY A CA 1
ATOM 901 C C . GLY A 1 109 ? -3.261 8.586 -7.212 1.00 54.00 109 GLY A C 1
ATOM 902 O O . GLY A 1 109 ? -2.528 8.153 -8.095 1.00 54.00 109 GLY A O 1
ATOM 903 N N . TRP A 1 110 ? -3.042 8.312 -5.920 1.00 58.50 110 TRP A N 1
ATOM 904 C CA . TRP A 1 110 ? -1.911 7.496 -5.472 1.00 58.50 110 TRP A CA 1
ATOM 905 C C . TRP A 1 110 ? -2.000 6.041 -5.914 1.00 58.50 110 T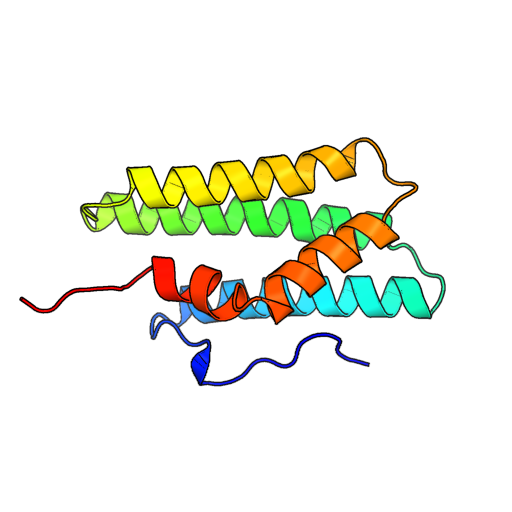RP A C 1
ATOM 907 O O . TRP A 1 110 ? -0.957 5.470 -6.144 1.00 58.50 110 TRP A O 1
ATOM 917 N N . LEU A 1 111 ? -3.177 5.418 -6.056 1.00 60.56 111 LEU A N 1
ATOM 918 C CA . LEU A 1 111 ? -3.252 4.036 -6.570 1.00 60.56 111 LEU A CA 1
ATOM 919 C C . LEU A 1 111 ? -2.686 3.925 -7.995 1.00 60.56 111 LEU A C 1
ATOM 921 O O . LEU A 1 111 ? -1.879 3.030 -8.239 1.00 60.56 111 LEU A O 1
ATOM 925 N N . PRO A 1 112 ? -3.021 4.861 -8.905 1.00 57.41 112 PRO A N 1
ATOM 926 C CA . PRO A 1 112 ? -2.282 5.052 -10.140 1.00 57.41 112 PRO A CA 1
ATOM 927 C C . PRO A 1 112 ? -0.793 5.307 -9.919 1.00 57.41 112 PRO A C 1
ATOM 929 O O . PRO A 1 112 ? -0.018 4.633 -10.554 1.00 57.41 112 PRO A O 1
ATOM 932 N N . THR A 1 113 ? -0.343 6.192 -9.025 1.00 56.53 113 THR A N 1
ATOM 933 C CA . THR A 1 113 ? 1.106 6.462 -8.830 1.00 56.53 113 THR A CA 1
ATOM 934 C C . THR A 1 113 ? 1.887 5.288 -8.216 1.00 56.53 113 THR A C 1
ATOM 936 O O . THR A 1 113 ? 3.028 5.035 -8.585 1.00 56.53 113 THR A O 1
ATOM 939 N N . PHE A 1 114 ? 1.265 4.560 -7.295 1.00 60.50 114 PHE A N 1
ATOM 940 C CA . PHE A 1 114 ? 1.752 3.352 -6.636 1.00 60.50 114 PHE A CA 1
ATOM 941 C C . PHE A 1 114 ? 1.900 2.219 -7.651 1.00 60.50 114 PHE A C 1
ATOM 943 O O . PHE A 1 114 ? 2.923 1.554 -7.671 1.00 60.50 114 PHE A O 1
ATOM 950 N N . ASN A 1 115 ? 0.941 2.084 -8.573 1.00 56.91 115 ASN A N 1
ATOM 951 C CA . ASN A 1 115 ? 1.067 1.174 -9.708 1.00 56.91 115 ASN A CA 1
ATOM 952 C C . ASN A 1 115 ? 2.010 1.658 -10.806 1.00 56.91 115 ASN A C 1
ATOM 954 O O . ASN A 1 115 ? 2.786 0.878 -11.333 1.00 56.91 115 ASN A O 1
ATOM 958 N N . GLN A 1 116 ? 1.906 2.913 -11.227 1.00 54.00 116 GLN A N 1
ATOM 959 C CA . GLN A 1 116 ? 2.475 3.421 -12.480 1.00 54.00 116 GLN A CA 1
ATOM 960 C C . GLN A 1 116 ? 3.924 3.880 -12.341 1.00 54.00 116 GLN A C 1
ATOM 962 O O . GLN A 1 116 ? 4.605 3.990 -13.358 1.00 54.00 116 GLN A O 1
ATOM 967 N N . ASN A 1 117 ? 4.444 4.056 -11.121 1.00 50.00 117 ASN A N 1
ATOM 968 C CA . ASN A 1 117 ? 5.882 4.274 -10.925 1.00 50.00 117 ASN A CA 1
ATOM 969 C C . ASN A 1 117 ? 6.738 3.040 -11.256 1.00 50.00 117 ASN A C 1
ATOM 971 O O . ASN A 1 117 ? 7.962 3.114 -11.214 1.00 50.00 117 ASN A O 1
ATOM 975 N N . THR A 1 118 ? 6.113 1.930 -11.646 1.00 45.47 118 THR A N 1
ATOM 976 C CA . THR A 1 118 ? 6.818 0.711 -12.031 1.00 45.47 118 THR A CA 1
ATOM 977 C C . THR A 1 118 ? 7.140 0.639 -13.525 1.00 45.47 118 THR A C 1
ATOM 979 O O . THR A 1 118 ? 8.164 0.058 -13.872 1.00 45.47 118 THR A O 1
ATOM 982 N N . TRP A 1 119 ? 6.356 1.256 -14.428 1.00 39.41 119 TRP A N 1
ATOM 983 C CA . TRP A 1 119 ? 6.534 1.052 -15.881 1.00 39.41 119 TRP A CA 1
ATOM 984 C C . TRP A 1 119 ? 6.090 2.218 -16.769 1.00 39.41 119 TRP A C 1
ATOM 986 O O . TRP A 1 119 ? 5.492 2.006 -17.825 1.00 39.41 119 TRP A O 1
ATOM 996 N N . ALA A 1 120 ? 6.496 3.450 -16.459 1.00 31.20 120 ALA A N 1
ATOM 997 C CA . ALA A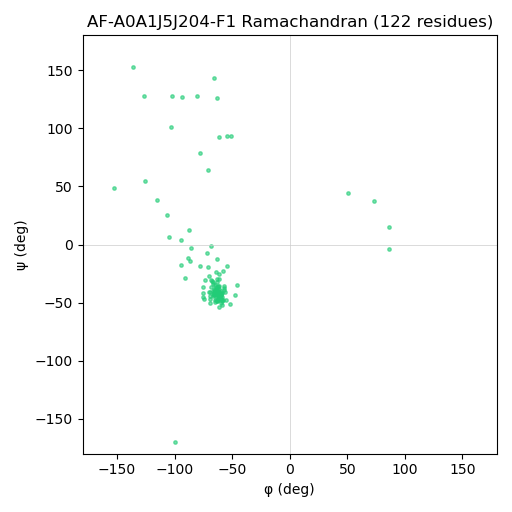 1 120 ? 6.707 4.421 -17.532 1.00 31.20 120 ALA A CA 1
ATOM 998 C C . ALA A 1 120 ? 7.972 4.029 -18.325 1.00 31.20 120 ALA A C 1
ATOM 1000 O O . ALA A 1 120 ? 8.962 4.753 -18.363 1.00 31.20 120 ALA A O 1
ATOM 1001 N N . MET A 1 121 ? 7.943 2.864 -18.988 1.00 35.66 121 MET A N 1
ATOM 1002 C CA . MET A 1 121 ? 8.708 2.693 -20.212 1.00 35.66 121 MET A CA 1
ATOM 1003 C C . MET A 1 121 ? 8.156 3.724 -21.189 1.00 35.66 121 MET A C 1
ATOM 1005 O O . MET A 1 121 ? 7.194 3.481 -21.917 1.00 35.66 121 MET A O 1
ATOM 1009 N N . SER A 1 122 ? 8.788 4.893 -21.210 1.00 31.39 122 SER A N 1
ATOM 1010 C CA . SER A 1 122 ? 8.955 5.614 -22.454 1.00 31.39 122 SER A CA 1
ATOM 1011 C C . SER A 1 122 ? 9.625 4.641 -23.420 1.00 31.39 122 SER A C 1
ATOM 1013 O O . SER A 1 122 ? 10.843 4.470 -23.437 1.00 31.39 122 SER A O 1
ATOM 1015 N N . ALA A 1 123 ? 8.789 3.954 -24.193 1.00 31.41 123 ALA A N 1
ATOM 1016 C CA . ALA A 1 123 ? 9.108 3.646 -25.563 1.00 31.41 123 ALA A CA 1
ATOM 1017 C C . ALA A 1 123 ? 9.515 4.965 -26.240 1.00 31.41 123 ALA A C 1
ATOM 1019 O O . ALA A 1 123 ? 8.666 5.738 -26.680 1.00 31.41 123 ALA A O 1
ATOM 1020 N N . SER A 1 124 ? 10.819 5.229 -26.237 1.00 31.97 124 SER A N 1
ATOM 1021 C CA . SER A 1 124 ? 11.544 6.074 -27.186 1.00 31.97 124 SER A CA 1
ATOM 1022 C C . SER A 1 124 ? 13.033 5.802 -27.040 1.00 31.97 124 SER A C 1
ATOM 1024 O O . SER A 1 124 ? 13.556 6.094 -25.939 1.00 31.97 124 SER A O 1
#

Mean predicted aligned error: 7.66 Å

InterPro domains:
  IPR012312 Hemerythrin-like [PF01814] (12-96)
  IPR012827 Hemerythrin, metal-binding domain [TIGR02481] (5-96)
  IPR012827 Hemerythrin, metal-binding domain [cd12107] (15-103)
  IPR035938 Hemerythrin-like superfamily [G3DSA:1.20.120.50] (1-113)
  IPR035938 Hemerythrin-like superfamily [SSF47188] (2-98)
  IPR050669 Hemerythrin [PTHR37164] (2-91)

Foldseek 3Di:
DQLDDDDPLLDLVPVVLSVLLVVLSVLLRVLVVCVVVVHDSVVSLVVSLVSLVVSLVVLLVVCVVVVPPCSVVVVVVSVVVNVVSVVVVVVVVPSVVVSCVVSVCVVVCVSVVVRVVRDPPPPD